Protein AF-A0A2R6EJR9-F1 (afdb_monomer_lite)

Sequence (51 aa):
MSAEETEEEGSTPAEVIEIVGKTGMHGEAMQVKCRIREGENQGRIITRNCL

pLDDT: mean 83.02, std 15.8, range [37.91, 95.62]

Structure (mmCIF, N/CA/C/O backbone):
data_AF-A0A2R6EJR9-F1
#
_entry.id   AF-A0A2R6EJR9-F1
#
loop_
_atom_site.group_PDB
_atom_site.id
_atom_site.type_symbol
_atom_site.label_atom_id
_atom_site.label_alt_id
_atom_site.label_comp_id
_atom_site.label_asym_id
_atom_site.label_entity_id
_atom_site.label_seq_id
_atom_site.pdbx_PDB_ins_code
_atom_site.Cartn_x
_atom_site.Cartn_y
_atom_site.Cartn_z
_atom_site.occupancy
_atom_site.B_iso_or_equiv
_atom_site.auth_seq_id
_atom_site.auth_comp_id
_atom_site.auth_asym_id
_atom_site.auth_atom_id
_atom_site.pdbx_PDB_model_num
ATOM 1 N N . MET A 1 1 ? 0.797 -0.082 40.771 1.00 37.91 1 MET A N 1
ATOM 2 C CA . MET A 1 1 ? -0.376 0.292 39.961 1.00 37.91 1 MET A CA 1
ATOM 3 C C . MET A 1 1 ? 0.162 0.584 38.586 1.00 37.91 1 MET A C 1
ATOM 5 O O . MET A 1 1 ? 1.023 1.445 38.464 1.00 37.91 1 MET A O 1
ATOM 9 N N . SER A 1 2 ? -0.184 -0.296 37.654 1.00 43.44 2 SER A N 1
ATOM 10 C CA . SER A 1 2 ? 0.399 -0.412 36.325 1.00 43.44 2 SER A CA 1
ATOM 11 C C . SER A 1 2 ? 0.156 0.864 35.533 1.00 43.44 2 SER A C 1
ATOM 13 O O . SER A 1 2 ? -0.978 1.328 35.468 1.00 43.44 2 SER A O 1
ATOM 15 N N . ALA A 1 3 ? 1.228 1.440 34.992 1.0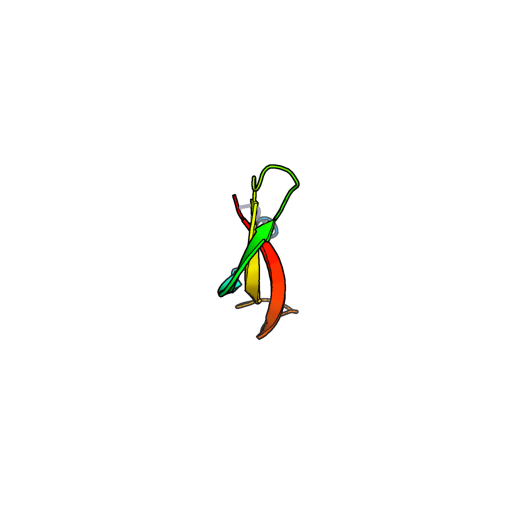0 53.00 3 ALA A N 1
ATOM 16 C CA . ALA A 1 3 ? 1.113 2.463 33.970 1.00 53.00 3 ALA A CA 1
ATOM 17 C C . ALA A 1 3 ? 0.508 1.787 32.737 1.00 53.00 3 ALA A C 1
ATOM 19 O O . ALA A 1 3 ? 1.035 0.780 32.268 1.00 53.00 3 ALA A O 1
ATOM 20 N N . GLU A 1 4 ? -0.642 2.288 32.307 1.00 53.78 4 GLU A N 1
ATOM 21 C CA . GLU A 1 4 ? -1.312 1.882 31.081 1.00 53.78 4 GLU A CA 1
ATOM 22 C C . GLU A 1 4 ? -0.365 2.213 29.922 1.00 53.78 4 GLU A C 1
ATOM 24 O O . GLU A 1 4 ? -0.025 3.375 29.698 1.00 53.78 4 GLU A O 1
ATOM 29 N N . GLU A 1 5 ? 0.145 1.178 29.256 1.00 53.09 5 GLU A N 1
ATOM 30 C CA . GLU A 1 5 ? 0.879 1.312 28.003 1.00 53.09 5 GLU A CA 1
ATOM 31 C C . GLU A 1 5 ? -0.111 1.865 26.977 1.00 53.09 5 GLU A C 1
ATOM 33 O O . GLU A 1 5 ? -1.022 1.167 26.538 1.00 53.09 5 GLU A O 1
ATOM 38 N N . THR A 1 6 ? 0.001 3.154 26.663 1.00 50.66 6 THR A N 1
ATOM 39 C CA . THR A 1 6 ? -0.791 3.789 25.615 1.00 50.66 6 THR A CA 1
ATOM 40 C C . THR A 1 6 ? -0.558 3.010 24.319 1.00 50.66 6 THR A C 1
ATOM 42 O O . THR A 1 6 ? 0.568 2.956 23.830 1.00 50.66 6 THR A O 1
ATOM 45 N N . GLU A 1 7 ? -1.606 2.392 23.772 1.00 53.34 7 GLU A N 1
ATOM 46 C CA . GLU A 1 7 ? -1.600 1.586 22.540 1.00 53.34 7 GLU A CA 1
ATOM 47 C C . GLU A 1 7 ? -1.352 2.437 21.266 1.00 53.34 7 GLU A C 1
ATOM 49 O O . GLU A 1 7 ? -2.020 2.280 20.248 1.00 53.34 7 GLU A O 1
ATOM 54 N N . GLU A 1 8 ? -0.396 3.369 21.292 1.00 53.78 8 GLU A N 1
ATOM 55 C CA . GLU A 1 8 ? -0.031 4.238 20.160 1.00 53.78 8 GLU A CA 1
ATOM 56 C C . GLU A 1 8 ? 1.133 3.683 19.314 1.00 53.78 8 GLU A C 1
ATOM 58 O O . GLU A 1 8 ? 1.646 4.362 18.426 1.00 53.78 8 GLU A O 1
ATOM 63 N N . GLU A 1 9 ? 1.522 2.421 19.524 1.00 59.16 9 GLU A N 1
ATOM 64 C CA . GLU A 1 9 ? 2.505 1.696 18.695 1.00 59.16 9 GLU A CA 1
ATOM 65 C C . GLU A 1 9 ? 1.851 0.692 17.716 1.00 59.16 9 GLU A C 1
ATOM 67 O O . GLU A 1 9 ? 2.501 -0.203 17.174 1.00 59.16 9 GLU A O 1
ATOM 72 N N . GLY A 1 10 ? 0.544 0.816 17.462 1.00 67.62 10 GLY A N 1
ATOM 73 C CA . GLY A 1 10 ? -0.200 -0.075 16.568 1.00 67.62 10 GLY A CA 1
ATOM 74 C C . GLY A 1 10 ? -0.110 0.347 15.100 1.00 67.62 10 GLY A C 1
ATOM 75 O O . GLY A 1 10 ? -0.622 1.393 14.704 1.00 67.62 10 GLY A O 1
ATOM 76 N N . SER A 1 11 ? 0.494 -0.478 14.241 1.00 80.44 11 SER A N 1
ATOM 77 C CA . SER A 1 11 ? 0.373 -0.284 12.788 1.00 80.44 11 SER A CA 1
ATOM 78 C C . SER A 1 11 ? -1.082 -0.497 12.370 1.00 80.44 11 SER A C 1
ATOM 80 O O . SER A 1 11 ? -1.702 -1.470 12.790 1.00 80.44 11 SER A O 1
ATOM 82 N N . THR A 1 12 ? -1.631 0.353 11.501 1.00 86.88 12 THR A N 1
ATOM 83 C CA . THR A 1 12 ? -2.993 0.124 11.001 1.00 86.88 12 THR A CA 1
ATOM 84 C C . THR A 1 12 ? -3.012 -1.075 10.046 1.00 86.88 12 THR A C 1
ATOM 86 O O . THR A 1 12 ? -2.328 -1.032 9.015 1.00 86.88 12 THR A O 1
ATOM 89 N N . PRO A 1 13 ? -3.795 -2.132 10.326 1.00 89.81 13 PRO A N 1
ATOM 90 C CA . PRO A 1 13 ? -3.866 -3.287 9.446 1.00 89.81 13 PRO A CA 1
ATOM 91 C C . PRO A 1 13 ? -4.497 -2.900 8.104 1.00 89.81 13 PRO A C 1
ATOM 93 O O . PRO A 1 13 ? -5.500 -2.182 8.029 1.00 89.81 13 PRO A O 1
ATOM 96 N N . ALA A 1 14 ? -3.909 -3.397 7.018 1.00 93.19 14 ALA A N 1
ATOM 97 C CA . ALA A 1 14 ? -4.395 -3.188 5.662 1.00 93.19 14 ALA A CA 1
ATOM 98 C C . ALA A 1 14 ? -4.260 -4.471 4.838 1.00 93.19 14 ALA A C 1
ATOM 100 O O . ALA A 1 14 ? -3.309 -5.232 4.994 1.00 93.19 14 ALA A O 1
ATOM 101 N N . GLU A 1 15 ? -5.206 -4.694 3.934 1.00 92.06 15 GLU A N 1
ATOM 102 C CA . GLU A 1 15 ? -5.249 -5.869 3.070 1.00 92.06 15 GLU A CA 1
ATOM 103 C C . GLU A 1 15 ? -4.914 -5.504 1.633 1.00 92.06 15 GLU A C 1
ATOM 105 O O . GLU A 1 15 ? -5.462 -4.545 1.089 1.00 92.06 15 GLU A O 1
ATOM 110 N N . VAL A 1 16 ? -4.033 -6.275 1.003 1.00 94.12 16 VAL A N 1
ATOM 111 C CA . VAL A 1 16 ? -3.677 -6.082 -0.405 1.00 94.12 16 VAL A CA 1
ATOM 112 C C . VAL A 1 16 ? -4.826 -6.562 -1.287 1.00 94.12 16 VAL A C 1
ATOM 114 O O . VAL A 1 16 ? -5.207 -7.725 -1.238 1.00 94.12 16 VAL A O 1
ATOM 117 N N . ILE A 1 17 ? -5.364 -5.658 -2.106 1.00 94.50 17 ILE A N 1
ATOM 118 C CA . ILE A 1 17 ? -6.457 -5.958 -3.042 1.00 94.50 17 ILE A CA 1
ATOM 119 C C . ILE A 1 17 ? -5.897 -6.278 -4.428 1.00 94.50 17 ILE A C 1
ATOM 121 O O . ILE A 1 17 ? -6.407 -7.145 -5.129 1.00 94.50 17 ILE A O 1
ATOM 125 N N . GLU A 1 18 ? -4.872 -5.533 -4.845 1.00 93.56 18 GLU A N 1
ATOM 126 C CA . GLU A 1 18 ? -4.329 -5.590 -6.199 1.00 93.56 18 GLU A CA 1
ATOM 127 C C . GLU A 1 18 ? -2.825 -5.318 -6.175 1.00 93.56 18 GLU A C 1
ATOM 129 O O . GLU A 1 18 ? -2.350 -4.391 -5.511 1.00 93.56 18 GLU A O 1
ATOM 134 N N . ILE A 1 19 ? -2.082 -6.105 -6.948 1.00 92.88 19 ILE A N 1
ATOM 135 C CA . ILE A 1 19 ? -0.671 -5.864 -7.231 1.00 92.88 19 ILE A CA 1
ATOM 136 C C . ILE A 1 19 ? -0.600 -5.078 -8.540 1.00 92.88 19 ILE A C 1
ATOM 138 O O . ILE A 1 19 ? -1.006 -5.584 -9.582 1.00 92.88 19 ILE A O 1
ATOM 142 N N . VAL A 1 20 ? -0.091 -3.846 -8.488 1.00 92.44 20 VAL A N 1
ATOM 143 C CA . VAL A 1 20 ? 0.012 -2.969 -9.666 1.00 92.44 20 VAL A CA 1
ATOM 144 C C . VAL A 1 20 ? 1.185 -3.398 -10.548 1.00 92.44 20 VAL A C 1
ATOM 146 O O . VAL A 1 20 ? 1.071 -3.417 -11.770 1.00 92.44 20 VAL A O 1
ATOM 149 N N . GLY A 1 21 ? 2.314 -3.758 -9.934 1.00 91.25 21 GLY A N 1
ATOM 150 C CA . GLY A 1 21 ? 3.510 -4.209 -10.641 1.00 91.25 21 GLY A CA 1
ATOM 151 C C . GLY A 1 21 ? 4.795 -3.842 -9.909 1.00 91.25 21 GLY A C 1
ATOM 152 O O . GLY A 1 21 ? 4.762 -3.382 -8.769 1.00 91.25 21 GLY A O 1
ATOM 153 N N . LYS A 1 22 ? 5.942 -4.041 -10.562 1.00 92.12 22 LYS A N 1
ATOM 154 C CA . LYS A 1 22 ? 7.239 -3.599 -10.036 1.00 92.12 22 LYS A CA 1
ATOM 155 C C . LYS A 1 22 ? 7.467 -2.124 -10.352 1.00 92.12 22 LYS A C 1
ATOM 157 O O . LYS A 1 22 ? 7.140 -1.659 -11.439 1.00 92.12 22 LYS A O 1
ATOM 162 N N . THR A 1 23 ? 8.028 -1.412 -9.391 1.00 88.38 23 THR A N 1
ATOM 163 C CA . THR A 1 23 ? 8.374 0.004 -9.454 1.00 88.38 23 THR A CA 1
ATOM 164 C C . THR A 1 23 ? 9.822 0.203 -9.004 1.00 88.38 23 THR A C 1
ATOM 166 O O . THR A 1 23 ? 10.438 -0.697 -8.428 1.00 88.38 23 THR A O 1
ATOM 169 N N . GLY A 1 24 ? 10.366 1.385 -9.281 1.00 84.50 24 GLY A N 1
ATOM 170 C CA . GLY A 1 24 ? 11.783 1.687 -9.094 1.00 84.50 24 GLY A CA 1
ATOM 171 C C . GLY A 1 24 ? 12.611 1.427 -10.353 1.00 84.50 24 GLY A C 1
ATOM 172 O O . GLY A 1 24 ? 12.277 0.571 -11.172 1.00 84.50 24 GLY A O 1
ATOM 173 N N . MET A 1 25 ? 13.684 2.198 -10.534 1.00 85.38 25 MET A N 1
ATOM 174 C CA . MET A 1 25 ? 14.515 2.147 -11.750 1.00 85.38 25 MET A CA 1
ATOM 175 C C . MET A 1 25 ? 15.191 0.784 -11.948 1.00 85.38 25 MET A C 1
ATOM 177 O O . MET A 1 25 ? 15.473 0.405 -13.081 1.00 85.38 25 MET A O 1
ATOM 181 N N . HIS A 1 26 ? 15.424 0.040 -10.864 1.00 84.25 26 HIS A N 1
ATOM 182 C CA . HIS A 1 26 ? 15.998 -1.304 -10.887 1.00 84.25 26 HIS A CA 1
ATOM 183 C C . HIS A 1 26 ? 14.944 -2.388 -10.597 1.00 84.25 26 HIS A C 1
ATOM 185 O O . HIS A 1 26 ? 15.281 -3.568 -10.508 1.00 84.25 26 HIS A O 1
ATOM 191 N N . GLY A 1 27 ? 13.665 -2.011 -10.472 1.00 83.81 27 GLY A N 1
ATOM 192 C CA . GLY A 1 27 ? 12.576 -2.918 -10.109 1.00 83.81 27 GLY A CA 1
ATOM 193 C C . GLY A 1 27 ? 12.653 -3.404 -8.662 1.00 83.81 27 GLY A C 1
ATOM 194 O O . GLY A 1 27 ? 12.243 -4.531 -8.379 1.00 83.81 27 GLY A O 1
ATOM 195 N N . GLU A 1 28 ? 13.214 -2.582 -7.775 1.00 89.06 28 GLU A N 1
ATOM 196 C CA . GLU A 1 28 ? 13.501 -2.925 -6.387 1.00 89.06 28 GLU A CA 1
ATOM 197 C C . GLU A 1 28 ? 12.253 -3.113 -5.523 1.00 89.06 28 GLU A C 1
ATOM 199 O O . GLU A 1 28 ? 12.310 -3.895 -4.586 1.00 89.06 28 GLU A O 1
ATOM 204 N N . ALA A 1 29 ? 11.133 -2.455 -5.834 1.00 90.31 29 ALA A N 1
ATOM 205 C CA . ALA A 1 29 ? 9.922 -2.510 -5.020 1.00 90.31 29 ALA A CA 1
ATOM 206 C C . ALA A 1 29 ? 8.706 -2.944 -5.841 1.00 90.31 29 ALA A C 1
ATOM 208 O O . ALA A 1 29 ? 8.631 -2.731 -7.049 1.00 90.31 29 ALA A O 1
ATOM 209 N N . MET A 1 30 ? 7.706 -3.520 -5.184 1.00 93.25 30 MET A N 1
ATOM 210 C CA . MET A 1 30 ? 6.422 -3.840 -5.795 1.00 93.25 30 MET A CA 1
ATOM 211 C C . MET A 1 30 ? 5.365 -2.843 -5.324 1.00 93.25 30 MET A C 1
ATOM 213 O O . MET A 1 30 ? 5.152 -2.639 -4.132 1.00 93.25 30 MET A O 1
ATOM 217 N N . GLN A 1 31 ? 4.711 -2.185 -6.271 1.00 93.38 31 GLN A N 1
ATOM 218 C CA . GLN A 1 31 ? 3.624 -1.261 -6.001 1.00 93.38 31 GLN A CA 1
ATOM 219 C C . GLN A 1 31 ? 2.328 -2.057 -5.832 1.00 93.38 31 GLN A C 1
ATOM 221 O O . GLN A 1 31 ? 1.903 -2.786 -6.732 1.00 93.38 31 GLN A O 1
ATOM 226 N N . VAL A 1 32 ? 1.691 -1.918 -4.673 1.00 95.62 32 VAL A N 1
ATOM 227 C CA . VAL A 1 32 ? 0.460 -2.623 -4.302 1.00 95.62 32 VAL A CA 1
ATOM 228 C C . VAL A 1 32 ? -0.612 -1.636 -3.863 1.00 95.62 32 VAL A C 1
ATOM 230 O O . VAL A 1 32 ? -0.327 -0.618 -3.230 1.00 95.62 32 VAL A O 1
ATOM 233 N N . LYS A 1 33 ? -1.869 -1.935 -4.181 1.00 94.88 33 LYS A N 1
ATOM 234 C CA . LYS A 1 33 ? -3.019 -1.248 -3.595 1.00 94.88 33 LYS A CA 1
ATOM 235 C C . LYS A 1 33 ? -3.498 -2.039 -2.393 1.00 94.88 33 LYS A C 1
ATOM 237 O O . LYS A 1 33 ? -3.846 -3.215 -2.520 1.00 94.88 33 LYS A O 1
ATOM 242 N N . CYS A 1 34 ? -3.564 -1.382 -1.246 1.00 94.50 34 CYS A N 1
ATOM 243 C CA . CYS A 1 34 ? -4.103 -1.963 -0.029 1.00 94.50 34 CYS A CA 1
ATOM 244 C C . CYS A 1 34 ? -5.320 -1.182 0.476 1.00 94.50 34 CYS A C 1
ATOM 246 O O . CYS A 1 34 ? -5.413 0.038 0.328 1.00 94.50 34 CYS A O 1
ATOM 248 N N . ARG A 1 35 ? -6.281 -1.908 1.047 1.00 94.25 35 ARG A N 1
ATOM 249 C CA 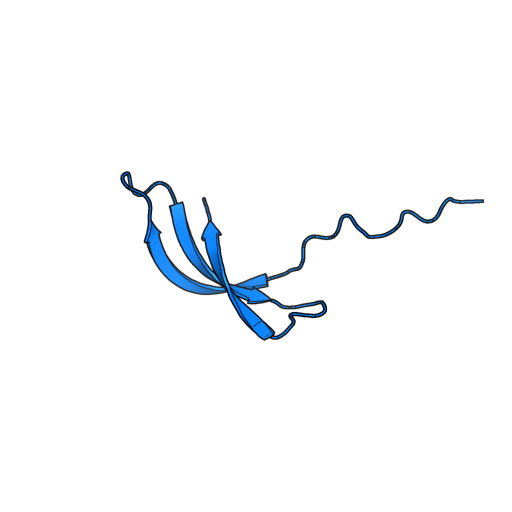. ARG A 1 35 ? -7.450 -1.374 1.743 1.00 94.25 35 ARG A CA 1
ATOM 250 C C . ARG A 1 35 ? -7.199 -1.401 3.235 1.00 94.25 35 ARG A C 1
ATOM 252 O O . ARG A 1 35 ? -6.907 -2.455 3.790 1.00 94.25 35 ARG A O 1
ATOM 259 N N . ILE A 1 36 ? -7.382 -0.263 3.882 1.00 93.50 36 ILE A N 1
ATOM 260 C CA . ILE A 1 36 ? -7.260 -0.142 5.333 1.00 93.50 36 ILE A CA 1
ATOM 261 C C . ILE A 1 36 ? -8.434 -0.869 6.006 1.00 93.50 36 ILE A C 1
ATOM 263 O O . ILE A 1 36 ? -9.589 -0.687 5.607 1.00 93.50 36 ILE A O 1
ATOM 267 N N . ARG A 1 37 ? -8.143 -1.721 6.996 1.00 89.94 37 ARG A N 1
ATOM 268 C CA . ARG A 1 37 ? -9.132 -2.569 7.682 1.00 89.94 37 ARG A CA 1
ATOM 269 C C . ARG A 1 37 ? -9.702 -1.927 8.947 1.00 89.94 37 ARG A C 1
ATOM 271 O O . ARG A 1 37 ? -10.860 -2.199 9.256 1.00 89.94 37 ARG A O 1
ATOM 278 N N . GLU A 1 38 ? -8.942 -1.060 9.613 1.00 87.06 38 GLU A N 1
ATOM 279 C CA . GLU A 1 38 ? -9.294 -0.482 10.918 1.00 87.06 38 GLU A CA 1
ATOM 280 C C . GLU A 1 38 ? -8.896 0.999 11.025 1.00 87.06 38 GLU A C 1
ATOM 282 O O . GLU A 1 38 ? -8.129 1.513 10.211 1.00 87.06 38 GLU A O 1
ATOM 287 N N . GLY A 1 39 ? -9.432 1.689 12.034 1.00 84.56 39 GLY A N 1
ATOM 288 C CA . GLY A 1 39 ? -9.163 3.103 12.304 1.00 84.56 39 GLY A CA 1
ATOM 289 C C . GLY A 1 39 ? -9.973 4.078 11.444 1.00 84.56 39 GLY A C 1
ATOM 290 O O . GLY A 1 39 ? -10.876 3.700 10.700 1.00 84.56 39 GLY A O 1
ATOM 291 N N . GLU A 1 40 ? -9.629 5.363 11.537 1.00 85.25 40 GLU A N 1
ATOM 292 C CA . GLU A 1 40 ? -10.350 6.472 10.887 1.00 85.25 40 GLU A CA 1
ATOM 293 C C . GLU A 1 40 ? -10.451 6.324 9.358 1.00 85.25 40 GLU A C 1
ATOM 295 O O . GLU A 1 40 ? -11.416 6.757 8.735 1.00 85.25 40 GLU A O 1
ATOM 300 N N . ASN A 1 41 ? -9.466 5.667 8.741 1.00 87.62 41 ASN A N 1
ATOM 301 C CA . ASN A 1 4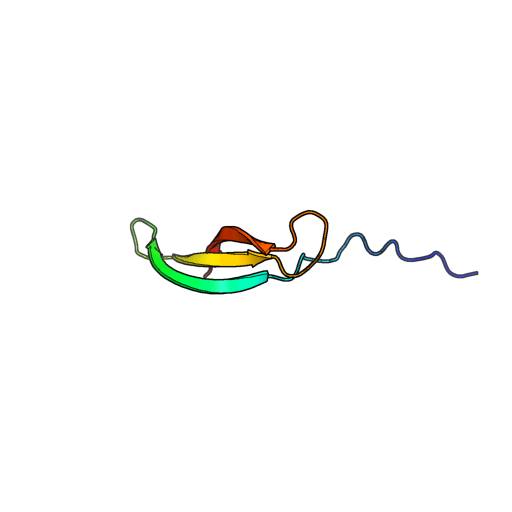1 ? -9.390 5.491 7.292 1.00 87.62 41 ASN A CA 1
ATOM 302 C C . ASN A 1 41 ? -9.935 4.133 6.808 1.00 87.62 41 ASN A C 1
ATOM 304 O O . ASN A 1 41 ? -9.619 3.716 5.689 1.00 87.62 41 ASN A O 1
ATOM 308 N N . GLN A 1 42 ? -10.728 3.423 7.617 1.00 89.31 42 GLN A N 1
ATOM 309 C CA . GLN A 1 42 ? -11.294 2.122 7.256 1.00 89.31 42 GLN A CA 1
ATOM 310 C C . GLN A 1 42 ? -11.996 2.150 5.884 1.00 89.31 42 GLN A C 1
ATOM 312 O O . GLN A 1 42 ? -12.791 3.033 5.570 1.00 89.31 42 GLN A O 1
ATOM 317 N N . GLY A 1 43 ? -11.690 1.165 5.035 1.00 89.38 43 GLY A N 1
ATOM 318 C CA . GLY A 1 43 ? -12.256 1.026 3.688 1.00 89.38 43 GLY A CA 1
ATOM 319 C C . GLY A 1 43 ? -11.559 1.855 2.604 1.00 89.38 43 GLY A C 1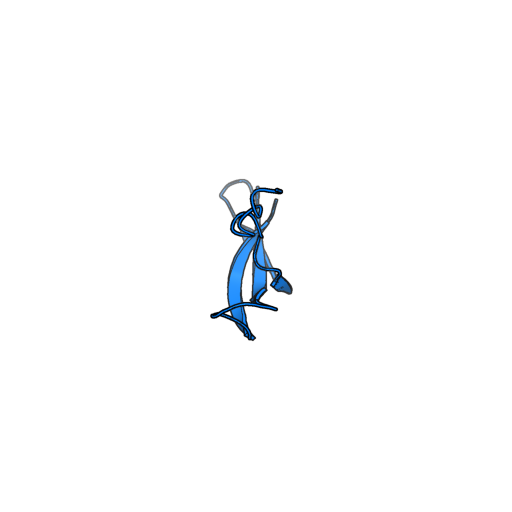
ATOM 320 O O . GLY A 1 43 ? -11.758 1.585 1.415 1.00 89.38 43 GLY A O 1
ATOM 321 N N . ARG A 1 44 ? -10.689 2.803 2.974 1.00 94.19 44 ARG A N 1
ATOM 322 C CA . ARG A 1 44 ? -9.902 3.588 2.018 1.00 94.19 44 ARG A CA 1
ATOM 323 C C . ARG A 1 44 ? -8.878 2.707 1.308 1.00 94.19 44 ARG A C 1
ATOM 325 O O . ARG A 1 44 ? -8.199 1.896 1.936 1.00 94.19 44 ARG A O 1
ATOM 332 N N . ILE A 1 45 ? -8.753 2.900 -0.005 1.00 94.00 45 ILE A N 1
ATOM 333 C CA . ILE A 1 45 ? -7.741 2.236 -0.831 1.00 94.00 45 ILE A CA 1
ATOM 334 C C . ILE A 1 45 ? -6.572 3.199 -1.014 1.00 94.00 45 ILE A C 1
ATOM 336 O O . ILE A 1 45 ? -6.744 4.304 -1.532 1.00 94.00 45 ILE A O 1
ATOM 340 N N . ILE A 1 46 ? -5.388 2.776 -0.589 1.00 93.94 46 ILE A N 1
ATOM 341 C CA . ILE A 1 46 ? -4.137 3.512 -0.754 1.00 93.94 46 ILE A CA 1
ATOM 342 C C . ILE A 1 46 ? -3.156 2.676 -1.569 1.00 93.94 46 ILE A C 1
ATOM 344 O O . ILE A 1 46 ? -3.282 1.457 -1.662 1.00 93.94 46 ILE A O 1
ATOM 348 N N . THR A 1 47 ? -2.171 3.335 -2.174 1.00 94.31 47 THR A N 1
ATOM 349 C CA . THR A 1 47 ? -1.092 2.644 -2.886 1.00 94.31 47 THR A CA 1
ATOM 350 C C . THR A 1 47 ? 0.175 2.703 -2.045 1.00 94.31 47 THR A C 1
ATOM 352 O O . THR A 1 47 ? 0.548 3.774 -1.563 1.00 94.31 47 THR A O 1
ATOM 355 N N . ARG A 1 48 ? 0.824 1.559 -1.840 1.00 94.00 48 ARG A N 1
ATOM 356 C CA . ARG A 1 48 ? 2.058 1.422 -1.063 1.00 94.00 48 ARG A CA 1
ATOM 357 C C . ARG A 1 48 ? 3.075 0.594 -1.828 1.00 94.00 48 ARG A C 1
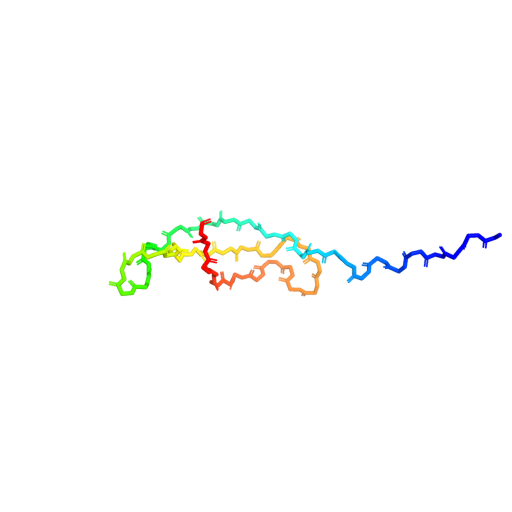ATOM 359 O O . ARG A 1 48 ? 2.717 -0.259 -2.631 1.00 94.00 48 ARG A O 1
ATOM 366 N N . ASN A 1 49 ? 4.342 0.859 -1.548 1.00 93.44 49 ASN A N 1
ATOM 367 C CA . ASN A 1 49 ? 5.437 0.036 -2.035 1.00 93.44 49 ASN A CA 1
ATOM 368 C C . ASN A 1 49 ? 5.733 -1.026 -0.973 1.00 93.44 49 ASN A C 1
ATOM 370 O O . ASN A 1 49 ? 5.904 -0.680 0.198 1.00 93.44 49 ASN A O 1
ATOM 374 N N . CYS A 1 50 ? 5.768 -2.291 -1.380 1.00 88.19 50 CYS A N 1
ATOM 375 C CA . CYS A 1 50 ? 6.261 -3.408 -0.584 1.00 88.19 50 CYS A CA 1
ATOM 376 C C . CYS A 1 50 ? 7.587 -3.916 -1.165 1.00 88.19 50 CYS A C 1
ATOM 378 O O . CYS A 1 50 ? 7.793 -3.868 -2.381 1.00 88.19 50 CYS A O 1
ATOM 380 N N . LEU A 1 51 ? 8.470 -4.372 -0.280 1.00 84.88 51 LEU A N 1
ATOM 381 C CA . LEU A 1 51 ? 9.756 -4.997 -0.586 1.00 84.88 51 LEU A CA 1
ATOM 382 C C . LEU A 1 51 ? 9.683 -6.475 -0.211 1.00 84.88 51 LEU A C 1
ATOM 384 O O . LEU A 1 51 ? 9.088 -6.753 0.856 1.00 84.88 51 LEU A O 1
#

Foldseek 3Di:
DDDPPPPPPDDFDWAFDDWPAFDDPVSPWTKTWIAGCDDPRHRDIDIDTDD

Radius of gyration: 15.38 Å; chains: 1; bounding box: 28×13×52 Å

Secondary structure (DSSP, 8-state):
------STT-PPPEEEEEEEEEESTT--EEEEEEEE-SSTTT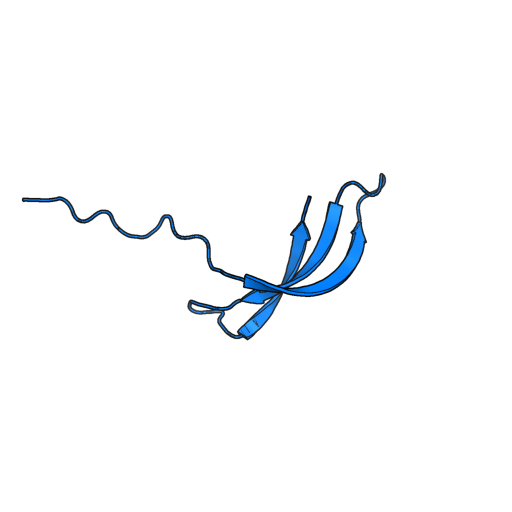T-EEEEEE-